Protein AF-A0A4U3AJ39-F1 (afdb_monomer_lite)

Secondary structure (DSSP, 8-state):
-HHHHHHHHHHHHHHTT---HHHHHHHHHHHHHHHHHHHHHHHHHHHSPPTTGGG-HHHHHHHHHHHTT-EEEEEEES--PPPHHHHHHHHHHHHHHHHHIIIII--SEEEEEEEEETTEEEE-

Radius of gyration: 19.7 Å; chains: 1; bounding box: 46×28×48 Å

Organism: NCBI:txid1890302

pLDDT: mean 87.83, std 8.03, range [63.94, 96.88]

Sequence (124 aa):
KQLLFSIMLTAKGTLNMTQDRDLQEMLSYIGELSQEALQEMTLLIWQLRPEGLEKGLAEAIKNYGKLLGIHVEVRIDGMVSIEDEIEEVLWRISQEAIHNCKKHASCEKVNVLLKIENNQLYFY

Structure (mmCIF, N/CA/C/O backbone):
data_AF-A0A4U3AJ39-F1
#
_entry.id   AF-A0A4U3AJ39-F1
#
loop_
_atom_site.group_PDB
_atom_site.id
_atom_site.type_symbol
_atom_site.label_atom_id
_atom_site.label_alt_id
_atom_site.label_comp_id
_atom_site.label_asym_id
_atom_site.label_entity_id
_atom_site.label_seq_id
_atom_site.pdbx_PDB_ins_code
_atom_site.Cartn_x
_atom_site.Cartn_y
_atom_site.Cartn_z
_atom_site.occupancy
_atom_site.B_iso_or_equiv
_atom_site.auth_seq_id
_atom_site.auth_comp_id
_atom_site.auth_asym_id
_atom_site.auth_atom_id
_atom_site.pdbx_PDB_model_num
ATOM 1 N N . LYS A 1 1 ? -7.834 -2.033 8.456 1.00 74.62 1 LYS A N 1
ATOM 2 C CA . LYS A 1 1 ? -7.736 -0.551 8.372 1.00 74.62 1 LYS A CA 1
ATOM 3 C C . LYS A 1 1 ? -9.091 0.144 8.212 1.00 74.62 1 LYS A C 1
ATOM 5 O O . LYS A 1 1 ? -9.433 0.911 9.098 1.00 74.62 1 LYS A O 1
ATOM 10 N N . GLN A 1 2 ? -9.885 -0.127 7.164 1.00 84.38 2 GLN A N 1
ATOM 11 C CA . GLN A 1 2 ? -11.143 0.618 6.934 1.00 84.38 2 GLN A CA 1
ATOM 12 C C . GLN A 1 2 ? -12.169 0.522 8.080 1.00 84.38 2 GLN A C 1
ATOM 14 O O . GLN A 1 2 ? -12.805 1.519 8.396 1.00 84.38 2 GLN A O 1
ATOM 19 N N . LEU A 1 3 ? -12.288 -0.631 8.749 1.00 90.38 3 LEU A N 1
ATOM 20 C CA . LEU A 1 3 ? -13.212 -0.794 9.882 1.00 90.38 3 LEU A CA 1
ATOM 21 C C . LEU A 1 3 ? -12.849 0.092 11.086 1.00 90.38 3 LEU A C 1
ATOM 23 O O . LEU A 1 3 ? -13.718 0.792 11.588 1.00 90.38 3 LEU A O 1
ATOM 27 N N . LEU A 1 4 ? -11.574 0.137 11.499 1.00 90.12 4 LEU A N 1
ATOM 28 C CA . LEU A 1 4 ? -11.114 1.027 12.582 1.00 90.12 4 LEU A CA 1
ATOM 29 C C . LEU A 1 4 ? -11.344 2.503 12.237 1.00 90.12 4 LEU A C 1
ATOM 31 O O . LEU A 1 4 ? -11.810 3.277 13.068 1.00 90.12 4 LEU A O 1
ATOM 35 N N . PHE A 1 5 ? -11.098 2.877 10.980 1.00 88.69 5 PHE A N 1
ATOM 36 C CA . PHE A 1 5 ? -11.393 4.221 10.492 1.00 88.69 5 PHE A CA 1
ATOM 37 C C . PHE A 1 5 ? -12.899 4.540 10.542 1.00 88.69 5 PHE A C 1
ATOM 39 O O . PHE A 1 5 ? -13.288 5.627 10.961 1.00 88.69 5 PHE A O 1
ATOM 46 N N . SER A 1 6 ? -13.758 3.583 10.179 1.00 94.06 6 SER A N 1
ATOM 47 C CA . SER A 1 6 ? -15.217 3.722 10.273 1.00 94.06 6 SER A CA 1
ATOM 48 C C . SER A 1 6 ? -15.702 3.870 11.717 1.00 94.06 6 SER A C 1
ATOM 50 O O . SER A 1 6 ? -16.595 4.679 11.971 1.00 94.06 6 SER A O 1
ATOM 52 N N . ILE A 1 7 ? -15.124 3.123 12.665 1.00 94.19 7 ILE A N 1
ATOM 53 C CA . ILE A 1 7 ? -15.437 3.238 14.099 1.00 94.19 7 ILE A CA 1
ATOM 54 C C . ILE A 1 7 ? -15.068 4.636 14.596 1.00 94.19 7 ILE A C 1
ATOM 56 O O . ILE A 1 7 ? -15.909 5.310 15.183 1.00 94.19 7 ILE A O 1
ATOM 60 N N . MET A 1 8 ? -13.864 5.115 14.272 1.00 93.94 8 MET A N 1
ATOM 61 C CA . MET A 1 8 ? -13.415 6.465 14.618 1.00 93.94 8 MET A CA 1
ATOM 62 C C . MET A 1 8 ? -14.351 7.549 14.051 1.00 93.94 8 MET A C 1
ATOM 64 O O . MET A 1 8 ? -14.752 8.458 14.778 1.00 93.94 8 MET A O 1
ATOM 68 N N . LEU A 1 9 ? -14.738 7.457 12.771 1.00 93.81 9 LEU A N 1
ATOM 69 C CA . LEU A 1 9 ? -15.676 8.406 12.158 1.00 93.81 9 LEU A CA 1
ATOM 70 C C . LEU A 1 9 ? -17.056 8.368 12.818 1.00 93.81 9 LEU A C 1
ATOM 72 O O . LEU A 1 9 ? -17.645 9.420 13.061 1.00 93.81 9 LEU A O 1
ATOM 76 N N . THR A 1 10 ? -17.558 7.173 13.125 1.00 95.31 10 THR A N 1
ATOM 77 C CA . THR A 1 10 ? -18.864 6.998 13.775 1.00 95.31 10 THR A CA 1
ATOM 78 C C . THR A 1 10 ? -18.844 7.576 15.187 1.00 95.31 10 THR A C 1
ATOM 80 O O . THR A 1 10 ? -19.757 8.313 15.558 1.00 95.31 10 THR A O 1
ATOM 83 N N . ALA A 1 11 ? -17.779 7.315 15.950 1.00 94.44 11 ALA A N 1
ATOM 84 C CA . ALA A 1 11 ? -17.599 7.851 17.293 1.00 94.44 11 ALA A CA 1
ATOM 85 C C . ALA A 1 11 ? -17.549 9.384 17.276 1.00 94.44 11 ALA A C 1
ATOM 87 O O . ALA A 1 11 ? -18.305 10.035 17.993 1.00 94.44 11 ALA A O 1
ATOM 88 N N . LYS A 1 12 ? -16.747 9.968 16.378 1.00 91.56 12 LYS A N 1
ATOM 89 C CA . LYS A 1 12 ? -16.616 11.424 16.225 1.00 91.56 12 LYS A CA 1
ATOM 90 C C . LYS A 1 12 ? -17.897 12.094 15.719 1.00 91.56 12 LYS A C 1
ATOM 92 O O . LYS A 1 12 ? -18.240 13.184 16.165 1.00 91.56 12 LYS A O 1
ATOM 97 N N . GLY A 1 13 ? -18.618 11.447 14.803 1.00 93.38 13 GLY A N 1
ATOM 98 C CA . GLY A 1 13 ? -19.921 11.914 14.332 1.00 93.38 13 GLY A CA 1
ATOM 99 C C . GLY A 1 13 ? -20.951 11.936 15.460 1.00 93.38 13 GLY A C 1
ATOM 100 O O . GLY A 1 13 ? -21.603 12.953 15.673 1.00 93.38 13 GLY A O 1
ATOM 101 N N . THR A 1 14 ? -21.024 10.852 16.235 1.00 92.38 14 THR A N 1
ATOM 102 C CA . THR A 1 14 ? -21.937 10.733 17.382 1.00 92.38 14 THR A CA 1
ATOM 103 C C . THR A 1 14 ? -21.582 11.732 18.485 1.00 92.38 14 THR A C 1
ATOM 105 O O . THR A 1 14 ? -22.479 12.347 19.058 1.00 92.38 14 THR A O 1
ATOM 108 N N . LEU A 1 15 ? -20.287 11.965 18.727 1.00 93.12 15 LEU A N 1
ATOM 109 C CA . LEU A 1 15 ? -19.782 12.932 19.706 1.00 93.12 15 LEU A CA 1
ATOM 110 C C . LEU A 1 15 ? -20.337 14.341 19.453 1.00 93.12 15 LEU A C 1
ATOM 112 O O . LEU A 1 15 ? -20.804 14.998 20.377 1.00 93.12 15 LEU A O 1
ATOM 116 N N . ASN A 1 16 ? -20.354 14.773 18.189 1.00 90.94 16 ASN A N 1
ATOM 117 C CA . ASN A 1 16 ? -20.854 16.092 17.788 1.00 90.94 16 ASN A CA 1
ATOM 118 C C . ASN A 1 16 ? -22.383 16.237 17.905 1.00 90.94 16 ASN A C 1
ATOM 120 O O . ASN A 1 16 ? -22.901 17.347 17.798 1.00 90.94 16 ASN A O 1
ATOM 124 N N . MET A 1 17 ? -23.110 15.130 18.072 1.00 93.25 17 MET A N 1
ATOM 125 C CA . MET A 1 17 ? -24.575 15.101 18.116 1.00 93.25 17 MET A CA 1
ATOM 126 C C . MET A 1 17 ? -25.130 14.969 19.539 1.00 93.25 17 MET A C 1
ATOM 128 O O . MET A 1 17 ? -26.312 15.235 19.751 1.00 93.25 17 MET A O 1
ATOM 132 N N . THR A 1 18 ? -24.307 14.564 20.509 1.00 92.38 18 THR A N 1
ATOM 133 C CA . THR A 1 18 ? -24.724 14.368 21.903 1.00 92.38 18 THR A CA 1
ATOM 134 C C . THR A 1 18 ? -24.338 15.552 22.795 1.00 92.38 18 THR A C 1
ATOM 136 O O . THR A 1 18 ? -23.325 16.211 22.570 1.00 92.38 18 THR A O 1
ATOM 139 N N . GLN A 1 19 ? -25.146 15.811 23.827 1.00 93.94 19 GLN A N 1
ATOM 140 C CA . GLN A 1 19 ? -24.879 16.781 24.904 1.00 93.94 19 GLN A CA 1
ATOM 141 C C . GLN A 1 19 ? -24.596 16.094 26.252 1.00 93.94 19 GLN A C 1
ATOM 143 O O . GLN A 1 19 ? -24.301 16.761 27.242 1.00 93.94 19 GLN A O 1
ATOM 148 N N . ASP A 1 20 ? -24.715 14.765 26.301 1.00 96.88 20 ASP A N 1
ATOM 149 C CA . ASP A 1 20 ? -24.422 13.960 27.484 1.00 96.88 20 ASP A CA 1
ATOM 150 C C . ASP A 1 20 ? -22.901 13.859 27.669 1.00 96.88 20 ASP A C 1
ATOM 152 O O . ASP A 1 20 ? -22.206 13.330 26.799 1.00 96.88 20 ASP A O 1
ATOM 156 N N . ARG A 1 21 ? -22.390 14.392 28.785 1.00 93.88 21 ARG A N 1
ATOM 157 C CA . ARG A 1 21 ? -20.948 14.459 29.068 1.00 93.88 21 ARG A CA 1
ATOM 158 C C . ARG A 1 21 ? -20.309 13.085 29.240 1.00 93.88 21 ARG A C 1
ATOM 160 O O . ARG A 1 21 ? -19.228 12.871 28.701 1.00 93.88 21 ARG A O 1
ATOM 167 N N . ASP A 1 22 ? -20.975 12.160 29.920 1.00 94.25 22 ASP A N 1
ATOM 168 C CA . ASP A 1 22 ? -20.425 10.824 30.166 1.00 94.25 22 ASP A CA 1
ATOM 169 C C . ASP A 1 22 ? -20.333 10.050 28.841 1.00 94.25 22 ASP A C 1
ATOM 171 O O . ASP A 1 22 ? -19.339 9.381 28.545 1.00 94.25 22 ASP A O 1
ATOM 175 N N . LEU A 1 23 ? -21.343 10.209 27.977 1.00 94.94 23 LEU A N 1
ATOM 176 C CA . LEU A 1 23 ? -21.311 9.664 26.621 1.00 94.94 23 LEU A CA 1
ATOM 177 C C . LEU A 1 23 ? -20.232 10.328 25.754 1.00 94.94 23 LEU A C 1
ATOM 179 O O . LEU A 1 23 ? -19.594 9.646 24.951 1.00 94.94 23 LEU A O 1
ATOM 183 N N . GLN A 1 24 ? -20.005 11.636 25.903 1.00 96.00 24 GLN A N 1
ATOM 184 C CA . GLN A 1 24 ? -18.943 12.338 25.179 1.00 96.00 24 GLN A CA 1
ATOM 185 C C . GLN A 1 24 ? -17.546 11.830 25.556 1.00 96.00 24 GLN A C 1
ATOM 187 O O . GLN A 1 24 ? -16.711 11.624 24.670 1.00 96.00 24 GLN A O 1
ATOM 192 N N . GLU A 1 25 ? -17.293 11.586 26.842 1.00 95.38 25 GLU A N 1
ATOM 193 C CA . GLU A 1 25 ? -16.024 11.025 27.316 1.00 95.38 25 GLU A CA 1
ATOM 194 C C . GLU A 1 25 ? -15.803 9.610 26.766 1.00 95.38 25 GLU A C 1
ATOM 196 O O . GLU A 1 25 ? -14.753 9.328 26.184 1.00 95.38 25 GLU A O 1
ATOM 201 N N . MET A 1 26 ? -16.822 8.745 26.832 1.00 95.25 26 MET A N 1
ATOM 202 C CA . MET A 1 26 ? -16.748 7.390 26.272 1.00 95.25 26 MET A CA 1
ATOM 203 C C . MET A 1 26 ? -16.503 7.384 24.755 1.00 95.25 26 MET A C 1
ATOM 205 O O . MET A 1 26 ? -15.672 6.618 24.266 1.00 95.25 26 MET A O 1
ATOM 209 N N . LEU A 1 27 ? -17.194 8.236 23.990 1.00 96.69 27 LEU A N 1
ATOM 210 C CA . LEU A 1 27 ? -17.012 8.329 22.536 1.00 96.69 27 LEU A CA 1
ATOM 211 C C . LEU A 1 27 ? -15.628 8.868 22.157 1.00 96.69 27 LEU A C 1
ATOM 213 O O . LEU A 1 27 ? -15.041 8.400 21.179 1.00 96.69 27 LEU A O 1
ATOM 217 N N . SER A 1 28 ? -15.100 9.818 22.932 1.00 94.62 28 SER A N 1
ATOM 218 C CA . SER A 1 28 ? -13.738 10.330 22.745 1.00 94.62 28 SER A CA 1
ATOM 219 C C . SER A 1 28 ? -12.710 9.224 22.980 1.00 94.62 28 SER A C 1
ATOM 221 O O . SER A 1 28 ? -11.864 8.992 22.119 1.00 94.62 28 SER A O 1
ATOM 223 N N . TYR A 1 29 ? -12.868 8.455 24.060 1.00 95.94 29 TYR A N 1
ATOM 224 C CA . TYR A 1 29 ? -11.998 7.323 24.374 1.00 95.94 29 TYR A CA 1
ATOM 225 C C . TYR A 1 29 ? -12.035 6.217 23.303 1.00 95.94 29 TYR A C 1
ATOM 227 O O . TYR A 1 29 ? -10.995 5.701 22.896 1.00 95.94 29 TYR A O 1
ATOM 235 N N . ILE A 1 30 ? -13.216 5.888 22.762 1.00 95.81 30 ILE A N 1
ATOM 236 C CA . ILE A 1 30 ? -13.343 4.956 21.622 1.00 95.81 30 ILE A CA 1
ATOM 237 C C . ILE A 1 30 ? -12.605 5.491 20.386 1.00 95.81 30 ILE A C 1
ATOM 239 O O . ILE A 1 30 ? -11.979 4.718 19.651 1.00 95.81 30 ILE A O 1
ATOM 243 N N . GLY A 1 31 ? -12.688 6.801 20.140 1.00 94.31 31 GLY A N 1
ATOM 244 C CA . GLY A 1 31 ? -11.971 7.470 19.057 1.00 94.31 31 GLY A CA 1
ATOM 245 C C . GLY A 1 31 ? -10.454 7.338 19.198 1.00 94.31 31 GLY A C 1
ATOM 246 O O . GLY A 1 31 ? -9.796 6.942 18.235 1.00 94.31 31 GLY A O 1
ATOM 247 N N . GLU A 1 32 ? -9.928 7.604 20.393 1.00 95.00 32 GLU A N 1
ATOM 248 C CA . GLU A 1 32 ? -8.503 7.482 20.731 1.00 95.00 32 GLU A CA 1
ATOM 249 C C . GLU A 1 32 ? -8.006 6.039 20.573 1.00 95.00 32 GLU A C 1
ATOM 251 O O . GLU A 1 32 ? -7.084 5.795 19.795 1.00 95.00 32 GLU A O 1
ATOM 256 N N . LEU A 1 33 ? -8.685 5.062 21.184 1.00 96.31 33 LEU A N 1
ATOM 257 C CA . LEU A 1 33 ? -8.338 3.639 21.055 1.00 96.31 33 LEU A CA 1
ATOM 258 C C . LEU A 1 33 ? -8.329 3.164 19.595 1.00 96.31 33 LEU A C 1
ATOM 260 O O . LEU A 1 33 ? -7.450 2.414 19.168 1.00 96.31 33 LEU A O 1
ATOM 264 N N . SER A 1 34 ? -9.308 3.606 18.801 1.00 94.44 34 SER A N 1
ATOM 265 C CA . SER A 1 34 ? -9.380 3.252 17.379 1.00 94.44 34 SER A CA 1
ATOM 266 C C . SER A 1 34 ? -8.218 3.849 16.582 1.00 94.44 34 SER A C 1
ATOM 268 O O . SER A 1 34 ? -7.736 3.226 15.630 1.00 94.44 34 SER A O 1
ATOM 270 N N . GLN A 1 35 ? -7.771 5.051 16.954 1.00 91.44 35 GLN A N 1
ATOM 271 C CA . GLN A 1 35 ? -6.630 5.720 16.341 1.00 91.44 35 GLN A CA 1
ATOM 272 C C . GLN A 1 35 ? -5.309 5.031 16.706 1.00 91.44 35 GLN A C 1
ATOM 274 O O . GLN A 1 35 ? -4.501 4.788 15.807 1.00 91.44 35 GLN A O 1
ATOM 279 N N . GLU A 1 36 ? -5.113 4.661 17.972 1.00 93.88 36 GLU A N 1
ATOM 280 C CA . GLU A 1 36 ? -3.942 3.903 18.432 1.00 93.88 36 GLU A CA 1
ATOM 281 C C . GLU A 1 36 ? -3.832 2.558 17.705 1.00 93.88 36 GLU A C 1
ATOM 283 O O . GLU A 1 36 ? -2.809 2.266 17.083 1.00 93.88 36 GLU A O 1
ATOM 288 N N . ALA A 1 37 ? -4.923 1.787 17.653 1.00 91.81 37 ALA A N 1
ATOM 289 C CA . ALA A 1 37 ? -4.956 0.516 16.930 1.00 91.81 37 ALA A CA 1
ATOM 290 C C . ALA A 1 37 ? -4.639 0.689 15.430 1.00 91.81 37 ALA A C 1
ATOM 292 O O . ALA A 1 37 ? -3.984 -0.155 14.813 1.00 91.81 37 ALA A O 1
ATOM 293 N N . LEU A 1 38 ? -5.077 1.793 14.810 1.00 90.19 38 LEU A N 1
ATOM 294 C CA . LEU A 1 38 ? -4.763 2.089 13.410 1.00 90.19 38 LEU A CA 1
ATOM 295 C C . LEU A 1 38 ? -3.271 2.395 13.203 1.00 90.19 38 LEU A C 1
ATOM 297 O O . LEU A 1 38 ? -2.702 1.986 12.181 1.00 90.19 38 LEU A O 1
ATOM 301 N N . GLN A 1 39 ? -2.647 3.110 14.141 1.00 85.25 39 GLN A N 1
ATOM 302 C CA . GLN A 1 39 ? -1.214 3.401 14.125 1.00 85.25 39 GLN A CA 1
ATOM 303 C C . GLN A 1 39 ? -0.396 2.122 14.307 1.00 85.25 39 GLN A C 1
ATOM 305 O O . GLN A 1 39 ? 0.472 1.845 13.480 1.00 85.25 39 GLN A O 1
ATOM 310 N N . GLU A 1 40 ? -0.729 1.297 15.299 1.00 87.31 40 GLU A N 1
ATOM 311 C CA . GLU A 1 40 ? -0.050 0.027 15.568 1.00 87.31 40 GLU A CA 1
ATOM 312 C C . GLU A 1 40 ? -0.150 -0.933 14.373 1.00 87.31 40 GLU A C 1
ATOM 314 O O . GLU A 1 40 ? 0.865 -1.421 13.876 1.00 87.31 40 GLU A O 1
ATOM 319 N N . MET A 1 41 ? -1.350 -1.112 13.802 1.00 86.81 41 MET A N 1
ATOM 320 C CA . MET A 1 41 ? -1.515 -1.895 12.570 1.00 86.81 41 MET A CA 1
ATOM 321 C C . MET A 1 41 ? -0.686 -1.335 11.410 1.00 86.81 41 MET A C 1
ATOM 323 O O . MET A 1 41 ? -0.217 -2.089 10.559 1.00 86.81 41 MET A O 1
ATOM 327 N N . THR A 1 42 ? -0.547 -0.010 11.320 1.00 79.56 42 THR A N 1
ATOM 328 C CA . THR A 1 42 ? 0.263 0.616 10.273 1.00 79.56 42 THR A CA 1
ATOM 329 C C . THR A 1 42 ? 1.738 0.300 10.477 1.00 79.56 42 THR A C 1
ATOM 331 O O . THR A 1 42 ? 2.370 -0.120 9.514 1.00 79.56 42 THR A O 1
ATOM 334 N N . LEU A 1 43 ? 2.256 0.408 11.702 1.00 78.06 43 LEU A N 1
ATOM 335 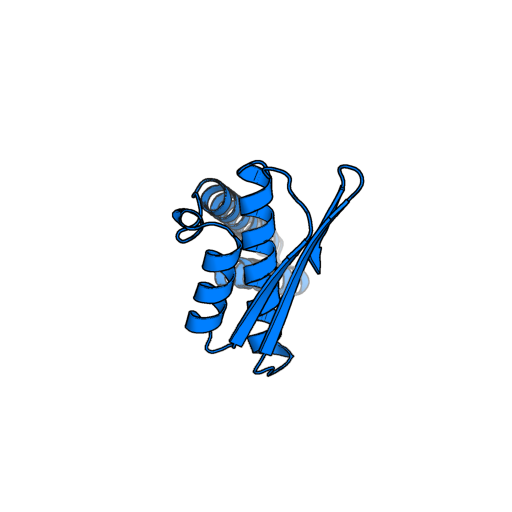C CA . LEU A 1 43 ? 3.634 0.049 12.047 1.00 78.06 43 LEU A CA 1
ATOM 336 C C . LEU A 1 43 ? 3.934 -1.433 11.790 1.00 78.06 43 LEU A C 1
ATOM 338 O O . LEU A 1 43 ? 4.950 -1.740 11.176 1.00 78.06 43 LEU A O 1
ATOM 342 N N . LEU A 1 44 ? 3.032 -2.344 12.165 1.00 76.75 44 LEU A N 1
ATOM 343 C CA . LEU A 1 44 ? 3.179 -3.776 11.871 1.00 76.75 44 LEU A CA 1
ATOM 344 C C . LEU A 1 44 ? 3.260 -4.041 10.366 1.00 76.75 44 LEU A C 1
ATOM 346 O O . LEU A 1 44 ? 4.089 -4.817 9.909 1.00 76.75 44 LEU A O 1
ATOM 350 N N . ILE A 1 45 ? 2.429 -3.355 9.579 1.00 71.75 45 ILE A N 1
ATOM 351 C CA . ILE A 1 45 ? 2.486 -3.437 8.119 1.00 71.75 45 ILE A CA 1
ATOM 352 C C . ILE A 1 45 ? 3.837 -2.948 7.592 1.00 71.75 45 ILE A C 1
ATOM 354 O O . ILE A 1 45 ? 4.331 -3.558 6.649 1.00 71.75 45 ILE A O 1
ATOM 358 N N . TRP A 1 46 ? 4.417 -1.893 8.175 1.00 67.69 46 TRP A N 1
ATOM 359 C CA . TRP A 1 46 ? 5.745 -1.376 7.818 1.00 67.69 46 TRP A CA 1
ATOM 360 C C . TRP A 1 46 ? 6.885 -2.330 8.185 1.00 67.69 46 TRP A C 1
ATOM 362 O O . TRP A 1 46 ? 7.825 -2.433 7.416 1.00 67.69 46 TRP A O 1
ATOM 372 N N . GLN A 1 47 ? 6.791 -3.054 9.302 1.00 63.94 47 GLN A N 1
ATOM 373 C CA . GLN A 1 47 ? 7.818 -4.014 9.737 1.00 63.94 47 GLN A CA 1
ATOM 374 C C . GLN A 1 47 ? 7.861 -5.303 8.901 1.00 63.94 47 GLN A C 1
ATOM 376 O O . GLN A 1 47 ? 8.834 -6.053 8.966 1.00 63.94 47 GLN A O 1
ATOM 381 N N . LEU A 1 48 ? 6.806 -5.593 8.139 1.00 65.50 48 LEU A N 1
ATOM 382 C CA . LEU A 1 48 ? 6.762 -6.750 7.254 1.00 65.50 48 LEU A CA 1
ATOM 383 C C . LEU A 1 48 ? 7.415 -6.397 5.918 1.00 65.50 48 LEU A C 1
ATOM 385 O O . LEU A 1 48 ? 6.857 -5.581 5.174 1.00 65.50 48 LEU A O 1
ATOM 389 N N . ARG A 1 49 ? 8.528 -7.074 5.581 1.00 65.44 49 ARG A N 1
ATOM 390 C CA . ARG A 1 49 ? 9.060 -7.042 4.213 1.00 65.44 49 ARG A CA 1
ATOM 391 C C . ARG A 1 49 ? 7.951 -7.541 3.281 1.00 65.44 49 ARG A C 1
ATOM 393 O O . ARG A 1 49 ? 7.472 -8.664 3.459 1.00 65.44 49 ARG A O 1
ATOM 400 N N . PRO A 1 50 ? 7.496 -6.729 2.323 1.00 65.69 50 PRO A N 1
ATOM 401 C CA . PRO A 1 50 ? 6.359 -7.090 1.500 1.00 65.69 50 PRO A CA 1
ATOM 402 C C . PRO A 1 50 ? 6.626 -8.334 0.647 1.00 65.69 50 PRO A C 1
ATOM 404 O O . PRO A 1 50 ? 7.618 -8.398 -0.086 1.00 65.69 50 PRO A O 1
ATOM 407 N N . GLU A 1 51 ? 5.701 -9.297 0.689 1.00 64.44 51 GLU A N 1
ATOM 408 C CA . GLU A 1 51 ? 5.724 -10.450 -0.211 1.00 64.44 51 GLU A CA 1
ATOM 409 C C . GLU A 1 51 ? 5.747 -9.970 -1.671 1.00 64.44 51 GLU A C 1
ATOM 411 O O . GLU A 1 51 ? 4.922 -9.158 -2.094 1.00 64.44 51 GLU A O 1
ATOM 416 N N . GLY A 1 52 ? 6.715 -10.462 -2.446 1.00 69.19 52 GLY A N 1
ATOM 417 C CA . GLY A 1 52 ? 6.885 -10.117 -3.859 1.00 69.19 52 GLY A CA 1
ATOM 418 C C . GLY A 1 52 ? 8.096 -9.239 -4.172 1.00 69.19 52 GLY A C 1
ATOM 419 O O . GLY A 1 52 ? 8.597 -9.329 -5.294 1.00 69.19 52 GLY A O 1
ATOM 420 N N . LEU A 1 53 ? 8.635 -8.482 -3.205 1.00 81.25 53 LEU A N 1
ATOM 421 C CA . LEU A 1 53 ? 9.876 -7.714 -3.413 1.00 81.25 53 LEU A CA 1
ATOM 422 C C . LEU A 1 53 ? 11.129 -8.590 -3.543 1.00 81.25 53 LEU A C 1
ATOM 424 O O . LEU A 1 53 ? 12.131 -8.140 -4.081 1.00 81.25 53 LEU A O 1
ATOM 428 N N . GLU A 1 54 ? 11.069 -9.868 -3.160 1.00 78.06 54 GLU A N 1
ATOM 429 C CA . GLU A 1 54 ? 12.174 -10.828 -3.341 1.00 78.06 54 GLU A CA 1
ATOM 430 C C . GLU A 1 54 ? 12.638 -10.965 -4.801 1.00 78.06 54 GLU A C 1
ATOM 432 O O . GLU A 1 54 ? 13.778 -11.339 -5.066 1.00 78.06 54 GLU A O 1
ATOM 437 N N . LYS A 1 55 ? 11.745 -10.672 -5.758 1.00 80.31 55 LYS A N 1
ATOM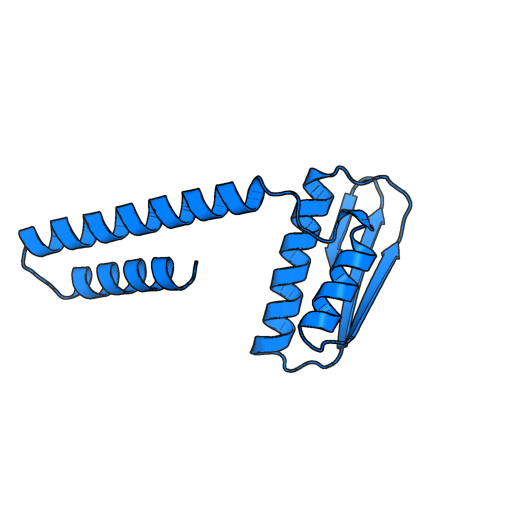 438 C CA . LYS A 1 55 ? 12.016 -10.719 -7.204 1.00 80.31 55 LYS A CA 1
ATOM 439 C C . LYS A 1 55 ? 12.299 -9.334 -7.806 1.00 80.31 55 LYS A C 1
ATOM 441 O O . LYS A 1 55 ? 12.444 -9.227 -9.023 1.00 80.31 55 LYS A O 1
ATOM 446 N N . GLY A 1 56 ? 12.375 -8.300 -6.966 1.00 87.69 56 GLY A N 1
ATOM 447 C CA . GLY A 1 56 ? 12.572 -6.896 -7.321 1.00 87.69 56 GLY A CA 1
ATOM 448 C C . GLY A 1 56 ? 11.274 -6.114 -7.553 1.00 87.69 56 GLY A C 1
ATOM 449 O O . GLY A 1 56 ? 10.257 -6.656 -8.003 1.00 87.69 56 GLY A O 1
ATOM 450 N N . LEU A 1 57 ? 11.332 -4.803 -7.300 1.00 89.19 57 LEU A N 1
ATOM 451 C CA . LEU A 1 57 ? 10.216 -3.853 -7.383 1.00 89.19 57 LEU A CA 1
ATOM 452 C C . LEU A 1 57 ? 9.389 -3.953 -8.671 1.00 89.19 57 LEU A C 1
ATOM 454 O O . LEU A 1 57 ? 8.161 -4.007 -8.619 1.00 89.19 57 LEU A O 1
ATOM 458 N N . ALA A 1 58 ? 10.038 -4.005 -9.837 1.00 91.25 58 ALA A N 1
ATOM 459 C CA . ALA A 1 58 ? 9.323 -4.039 -11.114 1.00 91.25 58 ALA A CA 1
ATOM 460 C C . ALA A 1 58 ? 8.433 -5.280 -11.261 1.00 91.25 58 ALA A C 1
ATOM 462 O O . ALA A 1 58 ? 7.324 -5.190 -11.792 1.00 91.25 58 ALA A O 1
ATOM 463 N N . GLU A 1 59 ? 8.907 -6.435 -10.798 1.00 91.00 59 GLU A N 1
ATOM 464 C CA . GLU A 1 59 ? 8.159 -7.687 -10.880 1.00 91.00 59 GLU A CA 1
ATOM 465 C C . GLU A 1 59 ? 7.048 -7.733 -9.824 1.00 91.00 59 GLU A C 1
ATOM 467 O O . GLU A 1 59 ? 5.935 -8.173 -10.124 1.00 91.00 59 GLU A O 1
ATOM 472 N N . ALA A 1 60 ? 7.303 -7.198 -8.625 1.00 91.19 60 ALA A N 1
ATOM 473 C CA . ALA A 1 60 ? 6.286 -7.030 -7.588 1.00 91.19 60 ALA A CA 1
ATOM 474 C C . ALA A 1 60 ? 5.096 -6.194 -8.098 1.00 91.19 60 ALA A C 1
ATOM 476 O O . ALA A 1 60 ? 3.948 -6.645 -8.053 1.00 91.19 60 ALA A O 1
ATOM 477 N N . ILE A 1 61 ? 5.371 -5.020 -8.681 1.00 92.81 61 ILE A N 1
ATOM 478 C CA . ILE A 1 61 ? 4.372 -4.100 -9.253 1.00 92.81 61 ILE A CA 1
ATOM 479 C C . ILE A 1 61 ? 3.549 -4.772 -10.359 1.00 92.81 61 ILE A C 1
ATOM 481 O O . ILE A 1 61 ? 2.316 -4.708 -10.350 1.00 92.81 61 ILE A O 1
ATOM 485 N N . LYS A 1 62 ? 4.209 -5.470 -11.290 1.00 93.44 62 LYS A N 1
ATOM 486 C CA . LYS A 1 62 ? 3.526 -6.203 -12.370 1.00 93.44 62 LYS A CA 1
ATOM 487 C C . LYS A 1 62 ? 2.598 -7.285 -11.830 1.00 93.44 62 LYS A C 1
ATOM 489 O O . LYS A 1 62 ? 1.471 -7.426 -12.308 1.00 93.44 62 LYS A O 1
ATOM 494 N N . ASN A 1 63 ? 3.057 -8.057 -10.848 1.00 90.88 63 ASN A N 1
ATOM 495 C CA . ASN A 1 63 ? 2.270 -9.149 -10.282 1.00 90.88 63 ASN A CA 1
ATOM 496 C C . ASN A 1 63 ? 1.084 -8.641 -9.458 1.00 90.88 63 ASN A C 1
ATOM 498 O O . ASN A 1 63 ? 0.004 -9.227 -9.542 1.00 90.88 63 ASN A O 1
ATOM 502 N N . TYR A 1 64 ? 1.230 -7.508 -8.770 1.00 91.12 64 TYR A N 1
ATOM 503 C CA . TYR A 1 64 ? 0.103 -6.830 -8.129 1.00 91.12 64 TYR A CA 1
ATOM 504 C C . TYR A 1 64 ? -0.973 -6.410 -9.127 1.00 91.12 64 TYR A C 1
ATOM 506 O O . TYR A 1 64 ? -2.158 -6.664 -8.921 1.00 91.12 64 TYR A O 1
ATOM 514 N N . GLY A 1 65 ? -0.551 -5.815 -10.247 1.00 90.88 65 GLY A N 1
ATOM 515 C CA . GLY A 1 65 ? -1.440 -5.471 -11.351 1.00 90.88 65 GLY A CA 1
ATOM 516 C C . GLY A 1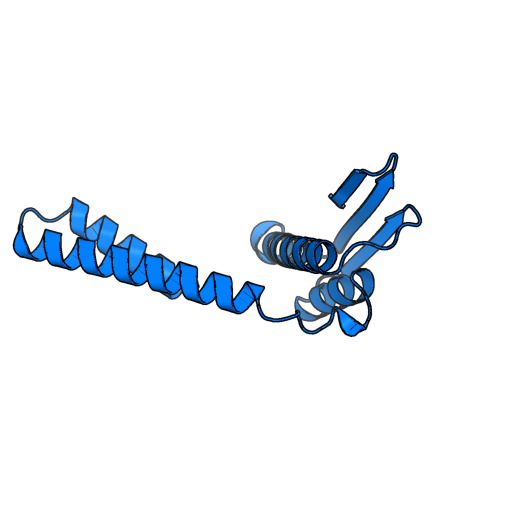 65 ? -2.250 -6.672 -11.829 1.00 90.88 65 GLY A C 1
ATOM 517 O O . GLY A 1 65 ? -3.478 -6.611 -11.870 1.00 90.88 65 GLY A O 1
ATOM 518 N N . LYS A 1 66 ? -1.572 -7.797 -12.105 1.00 90.56 66 LYS A N 1
ATOM 519 C CA . LYS A 1 66 ? -2.223 -9.054 -12.514 1.00 90.56 66 LYS A CA 1
ATOM 520 C C . LYS A 1 66 ? -3.256 -9.529 -11.489 1.00 90.56 66 LYS A C 1
ATOM 522 O O . LYS A 1 66 ? -4.353 -9.905 -11.892 1.00 90.56 66 LYS A O 1
ATOM 527 N N . LEU A 1 67 ? -2.937 -9.477 -10.191 1.00 88.50 67 LEU A N 1
ATOM 528 C CA . LEU A 1 67 ? -3.860 -9.849 -9.109 1.00 88.50 67 LEU A CA 1
ATOM 529 C C . LEU A 1 67 ? -5.151 -9.011 -9.145 1.00 88.50 67 LEU A C 1
ATOM 531 O O . LEU A 1 67 ? -6.239 -9.534 -8.922 1.00 88.50 67 LEU A O 1
ATOM 535 N N . LEU A 1 68 ? -5.039 -7.719 -9.462 1.00 88.12 68 LEU A N 1
ATOM 536 C CA . LEU A 1 68 ? -6.170 -6.790 -9.573 1.00 88.12 68 LEU A CA 1
ATOM 537 C C . LEU A 1 68 ? -6.834 -6.775 -10.965 1.00 88.12 68 LEU A C 1
ATOM 539 O O . LEU A 1 68 ? -7.798 -6.030 -11.196 1.00 88.12 68 LEU A O 1
ATOM 543 N N . GLY A 1 69 ? -6.338 -7.591 -11.900 1.00 88.56 69 GLY A N 1
ATOM 544 C CA . GLY A 1 69 ? -6.802 -7.629 -13.285 1.00 88.56 69 GLY A CA 1
ATOM 545 C C . GLY A 1 69 ? -6.522 -6.331 -14.049 1.00 88.56 69 GLY A C 1
ATOM 546 O O . GLY A 1 69 ? -7.367 -5.901 -14.828 1.00 88.56 69 GLY A O 1
ATOM 547 N N . ILE A 1 70 ? -5.384 -5.682 -13.783 1.00 91.50 70 ILE A N 1
ATOM 548 C CA . ILE A 1 70 ? -4.879 -4.505 -14.502 1.00 91.50 70 ILE A CA 1
ATOM 549 C C . ILE A 1 70 ? -3.569 -4.875 -15.192 1.00 91.50 70 ILE A C 1
ATOM 551 O O . ILE A 1 70 ? -2.670 -5.459 -14.584 1.00 91.50 70 ILE A O 1
ATOM 555 N N . HIS A 1 71 ? -3.427 -4.495 -16.460 1.00 94.12 71 HIS A N 1
ATOM 556 C CA . HIS A 1 71 ? -2.156 -4.619 -17.155 1.00 94.12 71 HIS A CA 1
ATOM 557 C C . HIS A 1 71 ? -1.199 -3.506 -16.709 1.00 94.12 71 HIS A C 1
ATOM 559 O O . HIS A 1 71 ? -1.445 -2.330 -16.970 1.00 94.12 71 HIS A O 1
ATOM 565 N N . VAL A 1 72 ? -0.108 -3.863 -16.029 1.00 95.75 72 VAL A N 1
ATOM 566 C CA . VAL A 1 72 ? 0.875 -2.885 -15.545 1.00 95.75 72 VAL A CA 1
ATOM 567 C C . VAL A 1 72 ? 2.180 -3.020 -16.319 1.00 95.75 72 VAL A C 1
ATOM 569 O O . VAL A 1 72 ? 2.796 -4.086 -16.335 1.00 95.75 72 VAL A O 1
ATOM 572 N N . GLU A 1 73 ? 2.617 -1.926 -16.935 1.00 95.81 73 GLU A N 1
ATOM 573 C CA . GLU A 1 73 ? 3.950 -1.797 -17.520 1.00 95.81 73 GLU A CA 1
ATOM 574 C C . GLU A 1 73 ? 4.842 -1.000 -16.573 1.00 95.81 73 GLU A C 1
ATOM 576 O O . GLU A 1 73 ? 4.453 0.057 -16.087 1.00 95.81 73 GLU A O 1
ATOM 581 N N . VAL A 1 74 ? 6.049 -1.506 -16.319 1.00 94.31 74 VAL A N 1
ATOM 582 C CA . VAL A 1 74 ? 7.031 -0.844 -15.453 1.00 94.31 74 VAL A CA 1
ATOM 583 C C . VAL A 1 74 ? 8.285 -0.570 -16.261 1.00 94.31 74 VAL A C 1
ATOM 585 O O . VAL A 1 74 ? 8.842 -1.499 -16.856 1.00 94.31 74 VAL A O 1
ATOM 588 N N . ARG A 1 75 ? 8.729 0.687 -16.259 1.00 92.75 75 ARG A N 1
ATOM 589 C CA . ARG A 1 75 ? 10.012 1.122 -16.813 1.00 92.75 75 ARG A CA 1
ATOM 590 C C . ARG A 1 75 ? 10.877 1.688 -15.691 1.00 92.75 7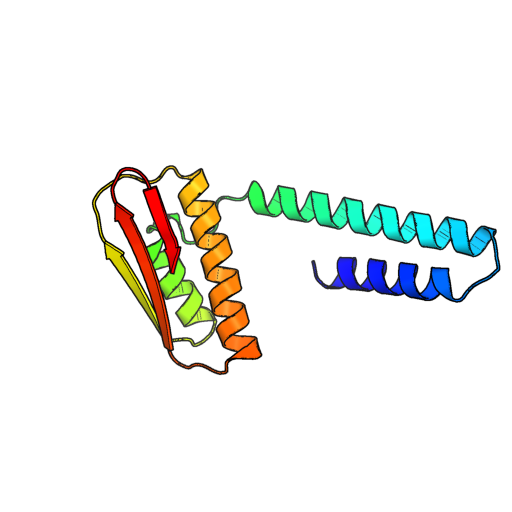5 ARG A C 1
ATOM 592 O O . ARG A 1 75 ? 10.393 2.467 -14.877 1.00 92.75 75 ARG A O 1
ATOM 599 N N . ILE A 1 76 ? 12.146 1.292 -15.670 1.00 88.56 76 ILE A N 1
ATOM 600 C CA . ILE A 1 76 ? 13.154 1.831 -14.758 1.00 88.56 76 ILE A CA 1
ATOM 601 C C . ILE A 1 76 ? 14.271 2.427 -15.612 1.00 88.56 76 ILE A C 1
ATOM 603 O O . ILE A 1 76 ? 14.925 1.698 -16.356 1.00 88.56 76 ILE A O 1
ATOM 607 N N . ASP A 1 77 ? 14.462 3.736 -15.499 1.00 89.56 77 ASP A N 1
ATOM 608 C CA . ASP A 1 77 ? 15.488 4.496 -16.202 1.00 89.56 77 ASP A CA 1
ATOM 609 C C . ASP A 1 77 ? 16.597 4.893 -15.211 1.00 89.56 77 ASP A C 1
ATOM 611 O O . ASP A 1 77 ? 16.344 5.578 -14.217 1.00 89.56 77 ASP A O 1
ATOM 615 N N . GLY A 1 78 ? 17.836 4.476 -15.492 1.00 81.06 78 GLY A N 1
ATOM 616 C CA . GLY A 1 78 ? 19.015 4.720 -14.650 1.00 81.06 78 GLY A CA 1
ATOM 617 C C . GLY A 1 78 ? 19.580 3.448 -14.004 1.00 81.06 78 GLY A C 1
ATOM 618 O O . GLY A 1 78 ? 18.950 2.393 -14.012 1.00 81.06 78 GLY A O 1
ATOM 619 N N . MET A 1 79 ? 20.801 3.539 -13.467 1.00 63.97 79 MET A N 1
ATOM 620 C CA . MET A 1 79 ? 21.464 2.445 -12.744 1.00 63.97 79 MET A CA 1
ATOM 621 C C . MET A 1 79 ? 21.970 2.946 -11.394 1.00 63.97 79 MET A C 1
ATOM 623 O O . MET A 1 79 ? 23.044 3.535 -11.318 1.00 63.97 79 MET A O 1
ATOM 627 N N . VAL A 1 80 ? 21.200 2.701 -10.336 1.00 64.62 80 VAL A N 1
ATOM 628 C CA . VAL A 1 80 ? 21.635 2.835 -8.940 1.00 64.62 80 VAL A CA 1
ATOM 629 C C . VAL A 1 80 ? 20.908 1.762 -8.131 1.00 64.62 80 VAL A C 1
ATOM 631 O O . VAL A 1 80 ? 19.724 1.518 -8.361 1.00 64.62 80 VAL A O 1
ATOM 634 N N . SER A 1 81 ? 21.615 1.106 -7.209 1.00 73.62 81 SER A N 1
ATOM 635 C CA . SER A 1 81 ? 20.976 0.235 -6.220 1.00 73.62 81 SER A CA 1
ATOM 636 C C . SER A 1 81 ? 20.172 1.107 -5.267 1.00 73.62 81 SER A C 1
ATOM 638 O O . SER A 1 81 ? 20.734 1.981 -4.612 1.00 73.62 81 SER A O 1
ATOM 640 N N . ILE A 1 82 ? 18.866 0.888 -5.215 1.00 82.19 82 ILE A N 1
ATOM 641 C CA . ILE A 1 82 ? 17.986 1.560 -4.263 1.00 82.19 82 ILE A CA 1
ATOM 642 C C . ILE A 1 82 ? 18.104 0.817 -2.926 1.00 82.19 82 ILE A C 1
ATOM 644 O O . ILE A 1 82 ? 18.267 -0.401 -2.917 1.00 82.19 82 ILE A O 1
ATOM 648 N N . GLU A 1 83 ? 18.082 1.545 -1.811 1.00 86.25 83 GLU A N 1
ATOM 649 C CA . GLU A 1 83 ? 18.050 0.940 -0.474 1.00 86.25 83 GLU A CA 1
ATOM 650 C C . GLU A 1 83 ? 16.716 0.211 -0.249 1.00 86.25 83 GLU A C 1
ATOM 652 O O . GLU A 1 83 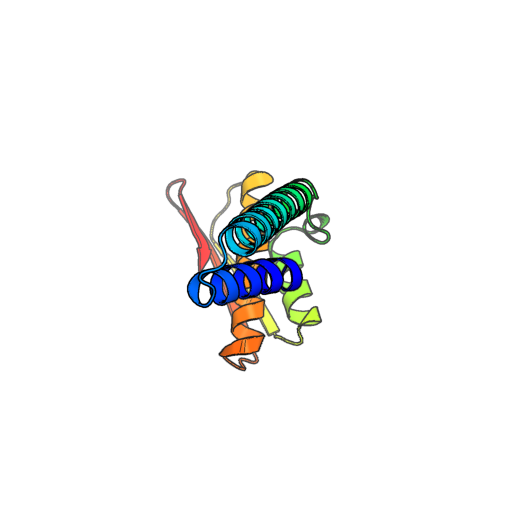? 15.671 0.696 -0.689 1.00 86.25 83 GLU A O 1
ATOM 657 N N . ASP A 1 84 ? 16.739 -0.919 0.465 1.00 84.06 84 ASP A N 1
ATOM 658 C CA . ASP A 1 84 ? 15.551 -1.755 0.712 1.00 84.06 84 ASP A CA 1
ATOM 659 C C . ASP A 1 84 ? 14.369 -0.936 1.269 1.00 84.06 84 ASP A C 1
ATOM 661 O O . ASP A 1 84 ? 13.233 -1.100 0.828 1.00 84.06 84 ASP A O 1
ATOM 665 N N . GLU A 1 85 ? 14.633 0.014 2.173 1.00 84.50 85 GLU A N 1
ATOM 666 C CA . GLU A 1 85 ? 13.603 0.886 2.755 1.00 84.50 85 GLU A CA 1
ATOM 667 C C . GLU A 1 85 ? 12.893 1.742 1.690 1.00 84.50 85 GLU A C 1
ATOM 669 O O . GLU A 1 85 ? 11.667 1.879 1.698 1.00 84.50 85 GLU A O 1
ATOM 674 N N . ILE A 1 86 ? 13.638 2.274 0.717 1.00 87.69 86 ILE A N 1
ATOM 675 C CA . ILE A 1 86 ? 13.068 3.056 -0.387 1.00 87.69 86 ILE A CA 1
ATOM 676 C C . ILE A 1 86 ? 12.292 2.135 -1.339 1.00 87.69 86 ILE A C 1
ATOM 678 O O . ILE A 1 86 ? 11.218 2.511 -1.814 1.00 87.69 86 ILE A O 1
ATOM 682 N N . GLU A 1 87 ? 12.790 0.923 -1.601 1.00 88.31 87 GLU A N 1
ATOM 683 C CA . GLU A 1 87 ? 12.087 -0.069 -2.422 1.00 88.31 87 GLU A CA 1
ATOM 684 C C . GLU A 1 87 ? 10.719 -0.434 -1.815 1.00 88.31 87 GLU A C 1
ATOM 686 O O . GLU A 1 87 ? 9.703 -0.459 -2.518 1.00 88.31 87 GLU A O 1
ATOM 691 N N . GLU A 1 88 ? 10.661 -0.623 -0.495 1.00 87.25 88 GLU A N 1
ATOM 692 C CA . GLU A 1 88 ? 9.422 -0.881 0.238 1.00 87.25 88 GLU A CA 1
ATOM 693 C C . GLU A 1 88 ? 8.433 0.286 0.170 1.00 87.25 88 GLU A C 1
ATOM 695 O O . GLU A 1 88 ? 7.232 0.075 -0.046 1.00 87.25 88 GLU A O 1
ATOM 700 N N . VAL A 1 89 ? 8.919 1.521 0.321 1.00 87.50 89 VAL A N 1
ATOM 701 C CA . VAL A 1 89 ? 8.092 2.728 0.190 1.00 87.50 89 VAL A CA 1
ATOM 702 C C . VAL A 1 89 ? 7.491 2.811 -1.215 1.00 87.50 89 VAL A C 1
ATOM 704 O O . VAL A 1 89 ? 6.274 2.966 -1.353 1.00 87.50 89 VAL A O 1
ATOM 707 N N . LEU A 1 90 ? 8.305 2.648 -2.262 1.00 90.88 90 LEU A N 1
ATOM 708 C CA . LEU A 1 90 ? 7.847 2.689 -3.656 1.00 90.88 90 LEU A CA 1
ATOM 709 C C . LEU A 1 90 ? 6.836 1.588 -3.960 1.00 90.88 90 LEU A C 1
ATOM 711 O O . LEU A 1 90 ? 5.846 1.820 -4.658 1.00 90.88 90 LEU A O 1
ATOM 715 N N . TRP A 1 91 ? 7.034 0.401 -3.396 1.00 90.38 91 TRP A N 1
ATOM 716 C CA . TRP A 1 91 ? 6.080 -0.688 -3.512 1.00 90.38 91 TRP A CA 1
ATOM 717 C C . TRP A 1 91 ? 4.725 -0.351 -2.877 1.00 90.38 91 TRP A C 1
ATOM 719 O O . TRP A 1 91 ? 3.679 -0.603 -3.480 1.00 90.38 91 TRP A O 1
ATOM 729 N N . ARG A 1 92 ? 4.701 0.255 -1.684 1.00 88.25 92 ARG A N 1
ATOM 730 C CA . ARG A 1 92 ? 3.444 0.694 -1.046 1.00 88.25 92 ARG A CA 1
ATOM 731 C C . ARG A 1 92 ? 2.745 1.790 -1.847 1.00 88.25 92 ARG A C 1
ATOM 733 O O . ARG A 1 92 ? 1.531 1.712 -2.027 1.00 88.25 92 ARG A O 1
ATOM 740 N N . ILE A 1 93 ? 3.499 2.761 -2.367 1.00 91.19 93 ILE A N 1
ATOM 741 C CA . ILE A 1 93 ? 2.963 3.818 -3.240 1.00 91.19 93 ILE A CA 1
ATOM 742 C C . ILE A 1 93 ? 2.348 3.199 -4.503 1.00 91.19 93 ILE A C 1
ATOM 744 O O . ILE A 1 93 ? 1.225 3.539 -4.871 1.00 91.19 93 ILE A O 1
ATOM 748 N N . SER A 1 94 ? 3.041 2.241 -5.124 1.00 92.56 94 SER A N 1
ATOM 749 C CA . SER A 1 94 ? 2.564 1.537 -6.320 1.00 92.56 94 SER A CA 1
ATOM 750 C C . SER A 1 94 ? 1.255 0.790 -6.070 1.00 92.56 94 SER A C 1
ATOM 752 O O . SER A 1 94 ? 0.337 0.870 -6.885 1.00 92.56 94 SER A O 1
ATOM 754 N N . GLN A 1 95 ? 1.146 0.080 -4.942 1.00 90.50 95 GLN A N 1
ATOM 755 C CA . GLN A 1 95 ? -0.077 -0.641 -4.583 1.00 90.50 95 GLN A CA 1
ATOM 756 C C . GLN A 1 95 ? -1.272 0.305 -4.455 1.00 90.50 95 GLN A C 1
ATOM 758 O O . GLN A 1 95 ? -2.315 0.056 -5.057 1.00 90.50 95 GLN A O 1
ATOM 763 N N . GLU A 1 96 ? -1.116 1.402 -3.713 1.00 90.19 96 GLU A N 1
ATOM 764 C CA . GLU A 1 96 ? -2.181 2.387 -3.520 1.00 90.19 96 GLU A CA 1
ATOM 765 C C . GLU A 1 96 ? -2.567 3.066 -4.844 1.00 90.19 96 GLU A C 1
ATOM 767 O O . GLU A 1 96 ? -3.752 3.200 -5.151 1.00 90.19 96 GLU A O 1
ATOM 772 N N . ALA A 1 97 ? -1.585 3.429 -5.675 1.00 92.19 97 ALA A N 1
ATOM 773 C CA . ALA A 1 97 ? -1.828 4.014 -6.992 1.00 92.19 97 ALA A CA 1
ATOM 774 C C . ALA A 1 97 ? -2.618 3.060 -7.905 1.00 92.19 97 ALA A C 1
ATOM 776 O O . ALA A 1 97 ? -3.652 3.446 -8.451 1.00 92.19 97 ALA A O 1
ATOM 777 N N . ILE A 1 98 ? -2.196 1.794 -8.017 1.00 91.19 98 ILE A N 1
ATOM 778 C CA . ILE A 1 98 ? -2.886 0.781 -8.834 1.00 91.19 98 ILE A CA 1
ATOM 779 C C . ILE A 1 98 ? -4.286 0.491 -8.275 1.00 91.19 98 ILE A C 1
ATOM 781 O O . ILE A 1 98 ? -5.245 0.367 -9.042 1.00 91.19 98 ILE A O 1
ATOM 785 N N . HIS A 1 99 ? -4.436 0.415 -6.951 1.00 86.88 99 HIS A N 1
ATOM 786 C CA . HIS A 1 99 ? -5.736 0.220 -6.313 1.00 86.88 99 HIS A CA 1
ATOM 787 C C . HIS A 1 99 ? -6.695 1.376 -6.625 1.00 86.88 99 HIS A C 1
ATOM 789 O O . HIS A 1 99 ? -7.847 1.148 -7.005 1.00 86.88 99 HIS A O 1
ATOM 795 N N . ASN A 1 100 ? -6.211 2.616 -6.542 1.00 88.38 100 ASN A N 1
ATOM 796 C CA . ASN A 1 100 ? -6.991 3.803 -6.876 1.00 88.38 100 ASN A CA 1
ATOM 797 C C . ASN A 1 100 ? -7.362 3.845 -8.359 1.00 88.38 100 ASN A C 1
ATOM 799 O O . ASN A 1 100 ? -8.520 4.097 -8.690 1.00 88.38 100 ASN A O 1
ATOM 803 N N . CYS A 1 101 ? -6.433 3.502 -9.250 1.00 90.25 101 CYS A N 1
ATOM 804 C CA . CYS A 1 101 ? -6.704 3.307 -10.670 1.00 90.25 101 CYS A CA 1
ATOM 805 C C . CYS A 1 101 ? -7.841 2.294 -10.906 1.00 90.25 101 CYS A C 1
ATOM 807 O O . CYS A 1 101 ? -8.802 2.602 -11.617 1.00 90.25 101 CYS A O 1
ATOM 809 N N . LYS A 1 102 ? -7.799 1.128 -10.245 1.00 85.62 102 LYS A N 1
ATOM 810 C CA . LYS A 1 102 ? -8.857 0.108 -10.345 1.00 85.62 102 LYS A CA 1
ATOM 811 C C . LYS A 1 102 ? -10.210 0.631 -9.882 1.00 85.62 102 LYS A C 1
ATOM 813 O O . LYS A 1 102 ? -11.219 0.411 -10.545 1.00 85.62 102 LYS A O 1
ATOM 818 N N . LYS A 1 103 ? -10.226 1.269 -8.714 1.00 82.44 103 LYS A N 1
ATOM 819 C CA . LYS A 1 103 ? -11.452 1.648 -8.011 1.00 82.44 103 LYS A CA 1
ATOM 820 C C . LYS A 1 103 ? -12.113 2.890 -8.602 1.00 82.44 103 LYS A C 1
ATOM 822 O O . LYS A 1 103 ? -13.337 2.986 -8.588 1.00 82.44 103 LYS A O 1
ATOM 827 N N . HIS A 1 104 ? -11.316 3.837 -9.090 1.00 86.25 104 HIS A N 1
ATOM 828 C CA . HIS A 1 104 ? -11.788 5.174 -9.443 1.00 86.25 104 HIS A CA 1
ATOM 829 C C . HIS A 1 104 ? -11.625 5.521 -10.924 1.00 86.25 104 HIS A C 1
ATOM 831 O O . HIS A 1 104 ? -12.423 6.300 -11.434 1.00 86.25 104 HIS A O 1
ATOM 837 N N . ALA A 1 105 ? -10.644 4.947 -11.628 1.00 82.06 105 ALA A N 1
ATOM 838 C CA . ALA A 1 105 ? -10.380 5.282 -13.031 1.00 82.06 105 ALA A CA 1
ATOM 839 C C . ALA A 1 105 ? -10.905 4.237 -14.030 1.00 82.06 105 ALA A C 1
ATOM 841 O O . ALA A 1 105 ? -10.966 4.528 -15.220 1.00 82.06 105 ALA A O 1
ATOM 842 N N . SER A 1 106 ? -11.284 3.033 -13.572 1.00 80.62 106 SER A N 1
ATOM 843 C CA . SER A 1 106 ? -11.704 1.907 -14.432 1.00 80.62 106 SER A CA 1
ATOM 844 C C . SER A 1 106 ? -10.736 1.629 -15.593 1.00 80.62 106 SER A C 1
ATOM 846 O O . SER A 1 106 ? -11.152 1.217 -16.673 1.00 80.62 106 SER A O 1
ATOM 848 N N . CYS A 1 107 ? -9.440 1.884 -15.397 1.00 83.56 107 CYS A N 1
ATOM 849 C CA . CYS A 1 107 ? -8.449 1.703 -16.446 1.00 83.56 107 CYS A CA 1
ATOM 850 C C . CYS A 1 107 ? -8.029 0.234 -16.576 1.00 83.56 107 CYS A C 1
ATOM 852 O O . CYS A 1 107 ? -7.914 -0.502 -15.594 1.00 83.56 107 CYS A O 1
ATOM 854 N N . GLU A 1 108 ? -7.766 -0.184 -17.812 1.00 86.44 108 GLU A N 1
ATOM 855 C CA . GLU A 1 108 ? -7.270 -1.531 -18.122 1.00 86.44 108 GLU A CA 1
ATOM 856 C C . GLU A 1 108 ? -5.739 -1.603 -18.088 1.00 86.44 108 GLU A C 1
ATOM 858 O O . GLU A 1 108 ? -5.167 -2.683 -17.924 1.00 86.44 108 GLU A O 1
ATOM 863 N N . LYS A 1 109 ? -5.073 -0.446 -18.216 1.00 92.88 109 LYS A N 1
ATOM 864 C CA . LYS A 1 109 ? -3.619 -0.318 -18.270 1.00 92.88 109 LYS A CA 1
ATOM 865 C C . LYS A 1 109 ? -3.107 0.795 -17.355 1.00 92.88 109 LYS A C 1
ATOM 867 O O . LYS A 1 109 ? -3.669 1.889 -17.333 1.00 92.88 109 LYS A O 1
ATOM 872 N N . VAL A 1 110 ? -2.010 0.520 -16.653 1.00 94.44 110 VAL A N 1
ATOM 873 C CA . VAL A 1 110 ? -1.248 1.481 -15.842 1.00 94.44 110 VAL A CA 1
ATOM 874 C C . VAL A 1 110 ? 0.218 1.418 -16.265 1.00 94.44 110 VAL A C 1
ATOM 876 O O . VAL A 1 110 ? 0.765 0.334 -16.461 1.00 94.44 110 VAL A O 1
ATOM 879 N N . ASN A 1 111 ? 0.851 2.580 -16.409 1.00 95.12 111 ASN A N 1
ATOM 880 C CA . ASN A 1 111 ? 2.286 2.682 -16.650 1.00 95.12 111 ASN A CA 1
ATOM 881 C C . ASN A 1 111 ? 2.938 3.236 -15.390 1.00 95.12 111 ASN A C 1
ATOM 883 O O . ASN A 1 111 ? 2.470 4.247 -14.878 1.00 95.12 111 ASN A O 1
ATOM 887 N N . VAL A 1 112 ? 3.998 2.585 -14.930 1.00 94.50 112 VAL A N 1
ATOM 888 C CA . VAL A 1 112 ? 4.820 3.037 -13.810 1.00 94.50 112 VAL A CA 1
ATOM 889 C C . VAL A 1 112 ? 6.213 3.342 -14.336 1.00 94.50 112 VAL A C 1
ATOM 891 O O . VAL A 1 112 ? 6.838 2.492 -14.982 1.00 94.50 112 VAL A O 1
ATOM 894 N N . LEU A 1 113 ? 6.700 4.549 -14.067 1.00 93.88 113 LEU A N 1
ATOM 895 C CA . LEU A 1 113 ? 8.039 4.983 -14.439 1.00 93.88 113 LEU A CA 1
ATOM 896 C C . LEU A 1 113 ? 8.832 5.341 -13.190 1.00 93.88 113 LEU A C 1
ATOM 898 O O . LEU A 1 113 ? 8.492 6.260 -12.451 1.00 93.88 113 LEU A O 1
ATOM 902 N N . LEU A 1 114 ? 9.950 4.652 -13.015 1.00 91.88 114 LEU A N 1
ATOM 903 C CA . LEU A 1 114 ? 10.964 5.003 -12.040 1.00 91.88 114 LEU A CA 1
ATOM 904 C C . LEU A 1 114 ? 12.158 5.595 -12.784 1.00 91.88 114 LEU A C 1
ATOM 906 O O . LEU A 1 114 ? 12.700 4.952 -13.679 1.00 91.88 114 LEU A O 1
ATOM 910 N N . LYS A 1 115 ? 12.569 6.808 -12.428 1.00 91.44 115 LYS A N 1
ATOM 911 C CA . LYS A 1 115 ? 13.702 7.491 -13.053 1.00 91.44 115 LYS A CA 1
ATOM 912 C C . LYS A 1 115 ? 14.701 7.921 -11.991 1.00 91.44 115 LYS A C 1
ATOM 914 O O . LYS A 1 115 ? 14.325 8.577 -11.023 1.00 91.44 115 LYS A O 1
ATOM 919 N N . ILE A 1 116 ? 15.969 7.575 -12.187 1.00 87.44 116 ILE A N 1
ATOM 920 C CA . ILE A 1 116 ? 17.063 7.955 -11.293 1.00 87.44 116 ILE A CA 1
ATOM 921 C C . ILE A 1 116 ? 18.021 8.868 -12.052 1.00 87.44 116 ILE A C 1
ATOM 923 O O . ILE A 1 116 ? 18.709 8.434 -12.974 1.00 87.44 116 ILE A O 1
ATOM 927 N N . GLU A 1 117 ? 18.082 10.136 -11.654 1.00 88.94 117 GLU A N 1
ATOM 928 C CA . GLU A 1 117 ? 18.966 11.141 -12.252 1.00 88.94 117 GLU A CA 1
ATOM 929 C C . GLU A 1 117 ? 19.520 12.069 -11.173 1.00 88.94 117 GLU A C 1
ATOM 931 O O . GLU A 1 117 ? 18.803 12.457 -10.256 1.00 88.94 117 GLU A O 1
ATOM 936 N N . ASN A 1 118 ? 20.796 12.452 -11.281 1.00 86.81 118 ASN A N 1
ATOM 937 C CA . ASN A 1 118 ? 21.446 13.403 -10.366 1.00 86.81 118 AS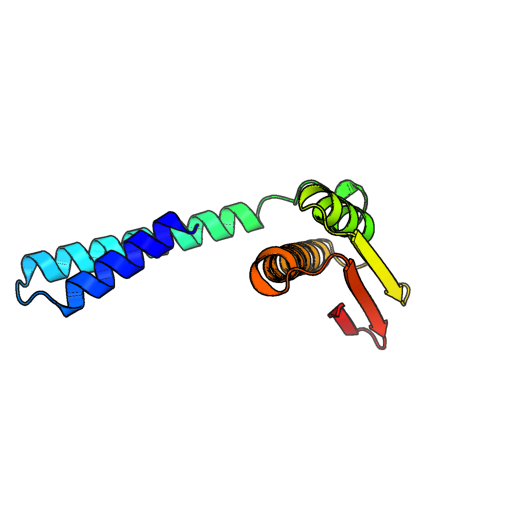N A CA 1
ATOM 938 C C . ASN A 1 118 ? 21.304 13.040 -8.874 1.00 86.81 118 ASN A C 1
ATOM 940 O O . ASN A 1 118 ? 21.122 13.919 -8.034 1.00 86.81 118 ASN A O 1
ATOM 944 N N . ASN A 1 119 ? 21.375 11.744 -8.545 1.00 82.00 119 ASN A N 1
ATOM 945 C CA . ASN A 1 119 ? 21.183 11.225 -7.185 1.00 82.00 119 ASN A CA 1
ATOM 946 C C . ASN A 1 119 ? 19.789 11.525 -6.592 1.00 82.00 119 ASN A C 1
ATOM 948 O O . ASN A 1 119 ? 19.621 11.582 -5.375 1.00 82.00 119 ASN A O 1
ATOM 952 N N . GLN A 1 120 ? 18.794 11.731 -7.457 1.00 86.50 120 GLN A N 1
ATOM 953 C CA . GLN A 1 120 ? 17.390 11.902 -7.105 1.00 86.50 120 GLN A CA 1
ATOM 954 C C . GLN A 1 120 ? 16.548 10.814 -7.764 1.00 86.50 120 GLN A C 1
ATOM 956 O O . GLN A 1 120 ? 16.811 10.394 -8.894 1.00 86.50 120 GLN A O 1
ATOM 961 N N . LEU A 1 121 ? 15.523 10.375 -7.038 1.00 88.69 121 LEU A N 1
ATOM 962 C CA . LEU A 1 121 ? 14.579 9.360 -7.475 1.00 88.69 121 LEU A CA 1
ATOM 963 C C . LEU A 1 121 ? 13.241 10.020 -7.797 1.00 88.69 121 LEU A C 1
ATOM 965 O O . LEU A 1 121 ? 12.650 10.694 -6.955 1.00 88.69 121 LEU A O 1
ATOM 969 N N . TYR A 1 122 ? 12.763 9.793 -9.014 1.00 90.25 122 TYR A N 1
ATOM 970 C CA . TYR A 1 122 ? 11.467 10.244 -9.493 1.00 90.25 122 TYR A CA 1
ATOM 971 C C . TYR A 1 122 ? 10.576 9.032 -9.766 1.00 90.25 122 TYR A C 1
ATOM 973 O O . TYR A 1 122 ? 11.006 8.081 -10.420 1.00 90.25 122 TYR A O 1
ATOM 981 N N . PHE A 1 123 ? 9.339 9.074 -9.276 1.00 91.56 123 PHE A N 1
ATOM 982 C CA . PHE A 1 123 ? 8.356 8.003 -9.421 1.00 91.56 123 PHE A CA 1
ATOM 983 C C . PHE A 1 123 ? 7.059 8.573 -10.001 1.00 91.56 123 PHE A C 1
ATOM 985 O O . PHE A 1 123 ? 6.493 9.505 -9.423 1.00 91.56 123 PHE A O 1
ATOM 992 N N . TYR A 1 124 ? 6.627 8.034 -11.142 1.00 87.75 124 TYR A N 1
ATOM 993 C CA . TYR A 1 124 ? 5.455 8.470 -11.906 1.00 87.75 124 TYR A CA 1
ATOM 994 C C . TYR A 1 124 ? 4.507 7.308 -12.190 1.00 87.75 124 TYR A C 1
ATOM 996 O O . TYR A 1 124 ? 5.008 6.191 -12.474 1.00 87.75 124 TYR A O 1
#

InterPro domains:
  IPR011712 Signal transduction histidine kinase, subgroup 3, dimerisation and phosphoacceptor domain [PF07730] (2-53)
  IPR050482 Sensor Histidine Kinase Two-Component System [PTHR24421] (1-121)

Foldseek 3Di:
DVVLVVLLVVLVVVLVVDPDPVSNVVSVVSNVVSVVVVVVVVVVVLPDQDPQCVVPLQRSLQVLCVVLQAHEAEDEADDDDDDSSVSSVLSVVSNVVSVCCVPPVVHRYDYWYWYADPNDIDID